Protein AF-A0A2T0B9Z9-F1 (afdb_monomer)

Nearest PDB structures (foldseek):
  3tys-assembly1_A  TM=9.771E-01  e=9.043E-05  Enterococcus faecalis
  6jpi-assembly1_C  TM=7.091E-01  e=2.091E-01  Pseudomonas aeruginosa PAO1
  4pu8-assembly1_B  TM=8.019E-01  e=6.445E-01  Shewanella oneidensis MR-1
  4pu7-assembly1_B  TM=8.038E-01  e=8.400E-01  Shewanella oneidensis MR-1
  4pu8-assembly1_A  TM=7.974E-01  e=1.025E+00  Shewanella oneidensis MR-1

Foldseek 3Di:
DAQACVVVVVVCVVVVHDLVRLCVQLVDDPVQSVCNVVSHDDDVSSVVSSVVD

Organism: NCBI:txid1289519

Radius of gyration: 10.27 Å; Cα contacts (8 Å, |Δi|>4): 37; chains: 1; bounding box: 22×29×18 Å

Sequence (53 aa):
MSISYKKLWKLLIDRDMKKKDLRRASGISIASMAKLGKNENVNTEILIKVCKS

InterPro domains:
  IPR001387 Cro/C1-type, helix-turn-helix domain [PF134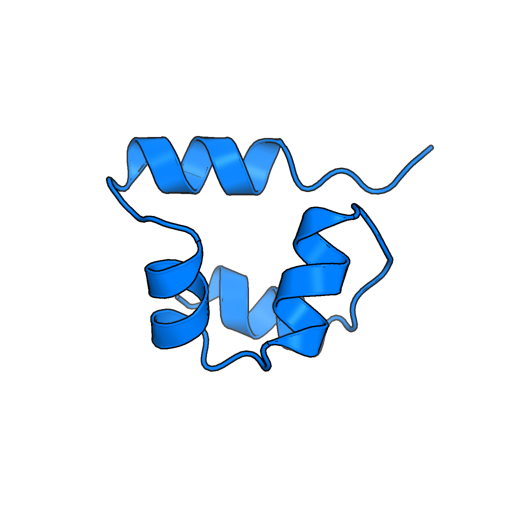43] (7-52)

Mean predicted aligned error: 2.81 Å

Structure (mmCIF, N/CA/C/O backbone):
data_AF-A0A2T0B9Z9-F1
#
_entry.id   AF-A0A2T0B9Z9-F1
#
loop_
_atom_site.group_PDB
_atom_site.id
_atom_site.type_symbol
_atom_site.label_atom_id
_atom_site.label_alt_id
_atom_site.label_comp_id
_atom_site.label_asym_id
_atom_site.label_entity_id
_atom_site.label_seq_id
_atom_site.pdbx_PDB_ins_code
_atom_site.Cartn_x
_atom_site.Cartn_y
_atom_site.Cartn_z
_atom_site.occupancy
_atom_site.B_iso_or_equiv
_atom_site.auth_seq_id
_atom_site.auth_comp_id
_atom_site.auth_asym_id
_atom_site.auth_atom_id
_atom_site.pdbx_PDB_model_num
ATOM 1 N N . MET A 1 1 ? -8.853 18.068 3.292 1.00 57.72 1 MET A N 1
ATOM 2 C CA . MET A 1 1 ? -9.126 16.829 2.529 1.00 57.72 1 MET A CA 1
ATOM 3 C C . MET A 1 1 ? -7.860 15.985 2.566 1.00 57.72 1 MET A C 1
ATOM 5 O O . MET A 1 1 ? -6.855 16.431 2.035 1.00 57.72 1 MET A O 1
ATOM 9 N N . SER A 1 2 ? -7.854 14.850 3.265 1.00 78.25 2 SER A N 1
ATOM 10 C CA . SER A 1 2 ? -6.704 13.935 3.284 1.00 78.25 2 SER A CA 1
ATOM 11 C C . SER A 1 2 ? -6.960 12.761 2.343 1.00 78.25 2 SER A C 1
ATOM 13 O O . SER A 1 2 ? -8.090 12.281 2.226 1.00 78.25 2 SER A O 1
ATOM 15 N N . ILE A 1 3 ? -5.914 12.305 1.654 1.00 86.75 3 ILE A N 1
ATOM 16 C CA . ILE A 1 3 ? -5.963 11.053 0.895 1.00 86.75 3 ILE A CA 1
ATOM 17 C C . ILE A 1 3 ? -6.294 9.931 1.889 1.00 86.75 3 ILE A C 1
ATOM 19 O O . ILE A 1 3 ? -5.833 9.945 3.027 1.00 86.75 3 ILE A O 1
ATOM 23 N N . SER A 1 4 ? -7.149 8.987 1.502 1.00 91.88 4 SER A N 1
ATOM 24 C CA . SER A 1 4 ? -7.544 7.872 2.364 1.00 91.88 4 SER A CA 1
ATOM 25 C C . SER A 1 4 ? -7.754 6.619 1.535 1.00 91.88 4 SER A C 1
ATOM 27 O O . SER A 1 4 ? -8.683 6.539 0.731 1.00 91.88 4 SER A O 1
ATOM 29 N N . TYR A 1 5 ? -6.931 5.601 1.784 1.00 94.81 5 TYR A N 1
ATOM 30 C CA . TYR A 1 5 ? -7.051 4.297 1.129 1.00 94.81 5 TYR A CA 1
ATOM 31 C C . TYR A 1 5 ? -7.913 3.314 1.934 1.00 94.81 5 TYR A C 1
ATOM 33 O O . TYR A 1 5 ? -7.933 2.122 1.644 1.00 94.81 5 TYR A O 1
ATOM 41 N N . LYS A 1 6 ? -8.685 3.786 2.929 1.00 94.25 6 LYS A N 1
ATOM 42 C CA . LYS A 1 6 ? -9.592 2.929 3.720 1.00 94.25 6 LYS A CA 1
ATOM 43 C C . LYS A 1 6 ? -10.562 2.132 2.843 1.00 94.25 6 LYS A C 1
ATOM 45 O O . LYS A 1 6 ? -10.825 0.972 3.140 1.00 94.25 6 LYS A O 1
ATOM 50 N N . LYS A 1 7 ? -11.075 2.740 1.767 1.00 93.69 7 LYS A N 1
ATOM 51 C CA . LYS A 1 7 ? -11.968 2.062 0.812 1.00 93.69 7 LYS A CA 1
ATOM 52 C C . LYS A 1 7 ? -11.261 0.909 0.094 1.00 93.69 7 LYS A C 1
ATOM 54 O O . LYS A 1 7 ? -11.827 -0.170 0.010 1.00 93.69 7 LYS A O 1
ATOM 59 N N . LEU A 1 8 ? -10.011 1.108 -0.332 1.00 94.06 8 LEU A N 1
ATOM 60 C CA . LEU A 1 8 ? -9.190 0.050 -0.928 1.00 94.06 8 LEU A CA 1
ATOM 61 C C . LEU A 1 8 ? -9.000 -1.121 0.046 1.00 94.06 8 LEU A C 1
ATOM 63 O O . LEU A 1 8 ? -9.148 -2.270 -0.344 1.00 94.06 8 LEU A O 1
ATOM 67 N N . TRP A 1 9 ? -8.734 -0.845 1.325 1.00 94.94 9 TRP A N 1
ATOM 68 C CA . TRP A 1 9 ? -8.557 -1.903 2.328 1.00 94.94 9 TRP A CA 1
ATOM 69 C C . TRP A 1 9 ? -9.833 -2.687 2.617 1.00 94.94 9 TRP A C 1
ATOM 71 O O . TRP A 1 9 ? -9.744 -3.891 2.821 1.00 94.94 9 TRP A O 1
ATOM 81 N N . LYS A 1 10 ? -11.000 -2.035 2.592 1.00 95.69 10 LYS A N 1
ATOM 82 C CA . LYS A 1 10 ? -12.287 -2.738 2.673 1.00 95.69 10 LYS A CA 1
ATOM 83 C C . LYS A 1 10 ? -12.499 -3.652 1.465 1.00 95.69 10 LYS A C 1
ATOM 85 O O . LYS A 1 10 ? -12.762 -4.827 1.662 1.00 95.69 10 LYS A O 1
ATOM 90 N N . LEU A 1 11 ? -12.234 -3.160 0.251 1.00 95.12 11 LEU A N 1
ATOM 91 C CA . LEU A 1 11 ? -12.317 -3.980 -0.964 1.00 95.12 11 LEU A CA 1
ATOM 92 C C . LEU A 1 11 ? -11.378 -5.193 -0.933 1.00 95.12 11 LEU A C 1
ATOM 94 O O . LEU A 1 11 ? -11.721 -6.236 -1.474 1.00 95.12 11 LEU A O 1
ATOM 98 N N . LEU A 1 12 ? -10.199 -5.080 -0.312 1.00 94.75 12 LEU A N 1
ATOM 99 C CA . LEU A 1 12 ? -9.323 -6.240 -0.134 1.00 94.75 12 LEU A CA 1
ATOM 100 C C . LEU A 1 12 ? -9.944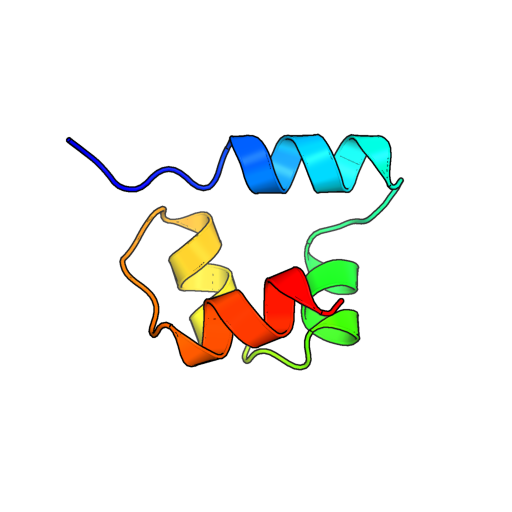 -7.299 0.780 1.00 94.75 12 LEU A C 1
ATOM 102 O O . LEU A 1 12 ? -9.806 -8.479 0.487 1.00 94.75 12 LEU A O 1
ATOM 106 N N . ILE A 1 13 ? -10.627 -6.889 1.852 1.00 94.81 13 ILE A N 1
ATOM 107 C CA . ILE A 1 13 ? -11.332 -7.813 2.753 1.00 94.81 13 ILE A CA 1
ATOM 108 C C . ILE A 1 13 ? -12.468 -8.506 1.998 1.00 94.81 13 ILE A C 1
ATOM 110 O O . ILE A 1 13 ? -12.576 -9.724 2.065 1.00 94.81 13 ILE A O 1
ATOM 114 N N . ASP A 1 14 ? -13.240 -7.752 1.213 1.00 95.88 14 ASP A N 1
ATOM 115 C CA . ASP A 1 14 ? -14.330 -8.300 0.395 1.00 95.88 14 ASP A CA 1
ATOM 116 C C . ASP A 1 14 ? -13.825 -9.314 -0.653 1.00 95.88 14 ASP A C 1
ATOM 118 O O . ASP A 1 14 ? -14.571 -10.184 -1.094 1.00 95.88 14 ASP A O 1
ATOM 122 N N . ARG A 1 15 ? -12.547 -9.216 -1.048 1.00 93.44 15 ARG A N 1
ATOM 123 C CA . ARG A 1 15 ? -11.866 -10.122 -1.990 1.00 93.44 15 ARG A CA 1
ATOM 124 C C . ARG A 1 15 ? -11.019 -11.211 -1.313 1.00 93.44 15 ARG A C 1
ATOM 126 O O . ARG A 1 15 ? -10.283 -11.902 -2.009 1.00 93.44 15 ARG A O 1
ATOM 133 N N . ASP A 1 16 ? -11.062 -11.330 0.014 1.00 95.19 16 ASP A N 1
ATOM 134 C CA . ASP A 1 16 ? -10.199 -12.220 0.812 1.00 95.19 16 ASP A CA 1
ATOM 135 C C . ASP A 1 16 ? -8.685 -12.062 0.521 1.00 95.19 16 ASP A C 1
ATOM 137 O O . ASP A 1 16 ? -7.888 -12.999 0.563 1.00 95.19 16 ASP A O 1
ATOM 141 N N . MET A 1 17 ? -8.251 -10.836 0.212 1.00 95.25 17 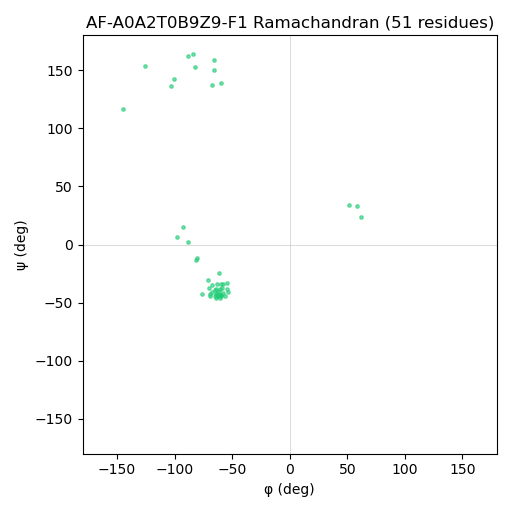MET A N 1
ATOM 142 C CA . MET A 1 17 ? -6.860 -10.505 -0.105 1.00 95.25 17 MET A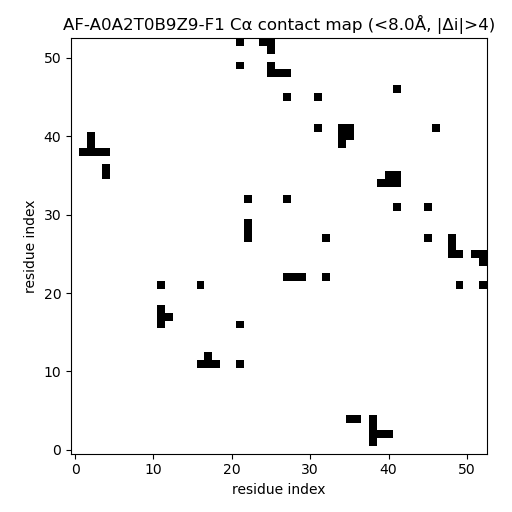 CA 1
ATOM 143 C C . MET A 1 17 ? -6.164 -9.817 1.070 1.00 95.25 17 MET A C 1
ATOM 145 O O . MET A 1 17 ? -6.666 -8.856 1.657 1.00 95.25 17 MET A O 1
ATOM 149 N N . LYS A 1 18 ? -4.918 -10.207 1.367 1.00 93.81 18 LYS A N 1
ATOM 150 C CA . LYS A 1 18 ? -4.059 -9.447 2.288 1.00 93.81 18 LYS A CA 1
ATOM 151 C C . LYS A 1 18 ? -3.285 -8.384 1.513 1.00 93.81 18 LYS A C 1
ATOM 153 O O . LYS A 1 18 ? -3.067 -8.480 0.307 1.00 93.81 18 LYS A O 1
ATOM 158 N N . LYS A 1 19 ? -2.752 -7.378 2.215 1.00 92.12 19 LYS A N 1
ATOM 159 C CA . LYS A 1 19 ? -1.899 -6.341 1.592 1.00 92.12 19 LYS A CA 1
ATOM 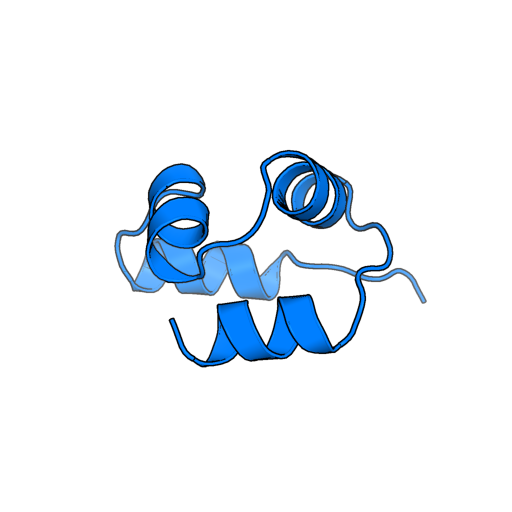160 C C . LYS A 1 19 ? -0.727 -6.949 0.810 1.00 92.12 19 LYS A C 1
ATOM 162 O O . LYS A 1 19 ? -0.426 -6.508 -0.292 1.00 92.12 19 LYS A O 1
ATOM 167 N N . LYS A 1 20 ? -0.084 -7.995 1.338 1.00 93.25 20 LYS A N 1
ATOM 168 C CA . LYS A 1 20 ? 0.999 -8.702 0.628 1.00 93.25 20 LYS A CA 1
ATOM 169 C C . LYS A 1 20 ? 0.546 -9.270 -0.726 1.00 93.25 20 LYS A C 1
ATOM 171 O O . LYS A 1 20 ? 1.334 -9.243 -1.669 1.00 93.25 20 LYS A O 1
ATOM 176 N N . ASP A 1 21 ? -0.707 -9.710 -0.818 1.00 94.25 21 ASP A N 1
ATOM 177 C CA . ASP A 1 21 ? -1.287 -10.298 -2.022 1.00 94.25 21 ASP A CA 1
ATOM 178 C C . ASP A 1 21 ? -1.600 -9.195 -3.027 1.00 94.25 21 ASP A C 1
ATOM 180 O O . ASP A 1 21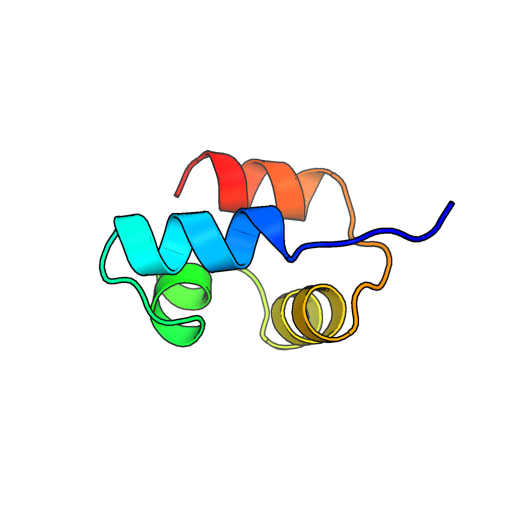 ? -1.182 -9.301 -4.174 1.00 94.25 21 ASP A O 1
ATOM 184 N N . LEU A 1 22 ? -2.163 -8.063 -2.577 1.00 94.44 22 LEU A N 1
ATOM 185 C CA . LEU A 1 22 ? -2.309 -6.874 -3.425 1.00 94.44 22 LEU A CA 1
ATOM 186 C C . LEU A 1 22 ? -0.957 -6.417 -3.989 1.00 94.44 22 LEU A C 1
ATOM 188 O O . LEU A 1 22 ? -0.859 -6.106 -5.173 1.00 94.44 22 LEU A O 1
ATOM 192 N N . ARG A 1 23 ? 0.105 -6.383 -3.173 1.00 94.69 23 ARG A N 1
ATOM 193 C CA . ARG A 1 23 ? 1.448 -6.004 -3.647 1.00 94.69 23 ARG A CA 1
ATOM 194 C C . ARG A 1 23 ? 1.940 -6.949 -4.743 1.00 94.69 23 ARG A C 1
ATOM 196 O O . ARG A 1 23 ? 2.515 -6.490 -5.725 1.00 94.69 23 ARG A O 1
ATOM 203 N N . ARG A 1 24 ? 1.733 -8.257 -4.560 1.00 93.94 24 ARG A N 1
ATOM 204 C CA . ARG A 1 24 ? 2.146 -9.286 -5.519 1.00 93.94 24 ARG A CA 1
ATOM 205 C C . ARG A 1 24 ? 1.321 -9.216 -6.807 1.00 93.94 24 ARG A C 1
ATOM 207 O O . ARG A 1 24 ? 1.912 -9.284 -7.875 1.00 93.94 24 ARG A O 1
ATOM 214 N N . ALA A 1 25 ? 0.008 -9.022 -6.700 1.00 94.25 25 ALA A N 1
ATOM 215 C CA . ALA A 1 25 ? -0.916 -8.939 -7.830 1.00 94.25 25 ALA A CA 1
ATOM 216 C C . ALA A 1 25 ? -0.714 -7.659 -8.661 1.00 94.25 25 ALA A C 1
ATOM 218 O O . ALA A 1 25 ? -0.628 -7.717 -9.881 1.00 94.25 25 ALA A O 1
ATOM 219 N N . SER A 1 26 ? -0.558 -6.506 -8.005 1.00 94.50 26 SER A N 1
ATOM 220 C CA . SER A 1 26 ? -0.335 -5.215 -8.681 1.00 94.50 26 SER A CA 1
ATOM 221 C C . SER A 1 26 ? 1.116 -4.990 -9.132 1.00 94.50 26 SER A C 1
ATOM 223 O O . SER A 1 26 ? 1.403 -4.038 -9.858 1.00 94.50 26 SER A O 1
ATOM 225 N N . GLY A 1 27 ? 2.063 -5.823 -8.685 1.00 94.56 27 GLY A N 1
ATOM 226 C CA . GLY A 1 27 ? 3.485 -5.680 -9.013 1.00 94.56 27 GLY A CA 1
ATOM 227 C C . GLY A 1 27 ? 4.108 -4.368 -8.516 1.00 94.56 27 GLY A C 1
ATOM 228 O O . GLY A 1 27 ? 5.086 -3.886 -9.090 1.00 94.56 27 GLY A O 1
ATOM 229 N N . ILE A 1 28 ? 3.532 -3.745 -7.481 1.00 94.94 28 ILE A N 1
ATOM 230 C CA . ILE A 1 28 ? 4.043 -2.485 -6.927 1.00 94.94 28 ILE A CA 1
ATOM 231 C C . ILE A 1 28 ? 5.203 -2.731 -5.957 1.00 94.94 28 ILE A C 1
ATOM 233 O O . ILE A 1 28 ? 5.311 -3.769 -5.294 1.00 94.94 28 ILE A O 1
ATOM 237 N N . SER A 1 29 ? 6.075 -1.730 -5.837 1.00 94.31 29 SER A N 1
ATOM 238 C CA . SER A 1 29 ? 7.198 -1.785 -4.901 1.00 94.31 29 SER A CA 1
ATOM 239 C C . SER A 1 29 ? 6.724 -1.794 -3.440 1.00 94.31 29 SER A C 1
ATOM 241 O O . SER A 1 29 ? 5.625 -1.339 -3.107 1.00 94.31 29 SER A O 1
ATOM 243 N N . ILE A 1 30 ? 7.581 -2.277 -2.537 1.00 94.31 30 ILE A N 1
ATOM 244 C CA . ILE A 1 30 ? 7.324 -2.233 -1.088 1.00 94.31 30 ILE A CA 1
ATOM 245 C C . ILE A 1 30 ? 7.173 -0.780 -0.612 1.00 94.31 30 ILE A C 1
ATOM 247 O O . ILE A 1 30 ? 6.286 -0.490 0.190 1.00 94.31 30 ILE A O 1
ATOM 251 N N . ALA A 1 31 ? 7.969 0.145 -1.159 1.00 94.69 31 ALA A N 1
ATOM 252 C CA . ALA A 1 31 ? 7.879 1.568 -0.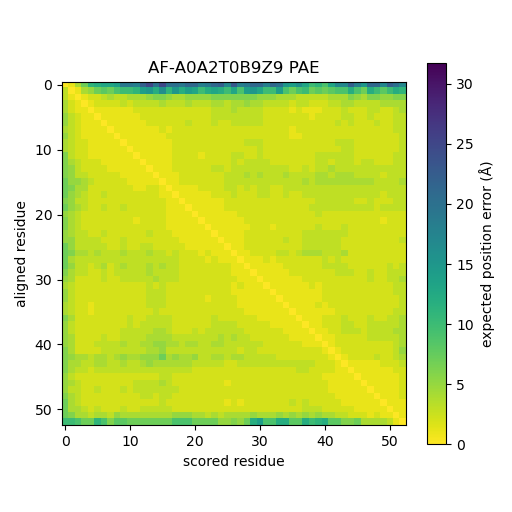845 1.00 94.69 31 ALA A CA 1
ATOM 253 C C . ALA A 1 31 ? 6.514 2.155 -1.244 1.00 94.69 31 ALA A C 1
ATOM 255 O O . ALA A 1 31 ? 5.882 2.845 -0.449 1.00 94.69 31 ALA A O 1
ATOM 256 N N . SER A 1 32 ? 6.014 1.823 -2.439 1.00 94.81 32 SER A N 1
ATOM 257 C CA . SER A 1 32 ? 4.682 2.236 -2.902 1.00 94.81 32 SER A CA 1
ATOM 258 C C . SER A 1 32 ? 3.576 1.710 -1.983 1.00 94.81 32 SER A C 1
ATOM 260 O O . SER A 1 32 ? 2.681 2.462 -1.604 1.00 94.81 32 SER A O 1
ATOM 262 N N . MET A 1 33 ? 3.665 0.445 -1.562 1.00 95.12 33 MET A N 1
ATOM 263 C CA . MET A 1 33 ? 2.720 -0.136 -0.605 1.00 95.12 33 MET A CA 1
ATOM 264 C C . MET A 1 33 ? 2.784 0.551 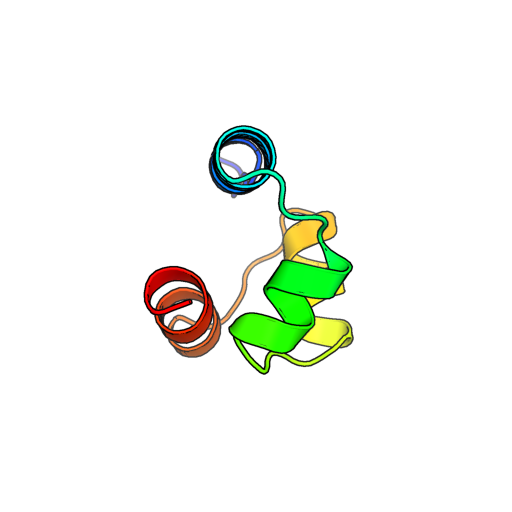0.772 1.00 95.12 33 MET A C 1
ATOM 266 O O . MET A 1 33 ? 1.748 0.771 1.399 1.00 95.12 33 MET A O 1
ATOM 270 N N . ALA A 1 34 ? 3.976 0.933 1.241 1.00 95.38 34 ALA A N 1
ATOM 271 C CA . ALA A 1 34 ? 4.130 1.668 2.495 1.00 95.38 34 ALA A CA 1
ATOM 272 C C . ALA A 1 34 ? 3.445 3.046 2.439 1.00 95.38 34 ALA A C 1
ATOM 274 O O . ALA A 1 34 ? 2.736 3.405 3.380 1.00 95.38 34 ALA A O 1
ATOM 275 N N . LYS A 1 35 ? 3.572 3.771 1.316 1.00 94.94 35 LYS A N 1
ATOM 276 C CA . LYS A 1 35 ? 2.875 5.051 1.085 1.00 94.94 35 LYS A CA 1
ATOM 277 C C . LYS A 1 35 ? 1.354 4.895 1.131 1.00 94.94 35 LYS A C 1
ATOM 279 O O . LYS A 1 35 ? 0.684 5.647 1.837 1.00 94.94 35 LYS A O 1
ATOM 284 N N . LEU A 1 36 ? 0.813 3.866 0.467 1.00 94.25 36 LEU A N 1
ATOM 285 C CA . LEU A 1 36 ? -0.615 3.527 0.552 1.00 94.25 36 LEU A CA 1
ATOM 286 C C . LEU A 1 36 ? -1.035 3.254 2.007 1.00 94.25 36 LEU A C 1
ATOM 288 O O . LEU A 1 36 ? -2.086 3.701 2.457 1.00 94.25 36 LEU A O 1
ATOM 292 N N . GLY A 1 37 ? -0.204 2.540 2.772 1.00 93.25 37 GLY A N 1
ATOM 293 C CA . GLY A 1 37 ? -0.455 2.253 4.186 1.00 93.25 37 GLY A CA 1
ATOM 294 C C . GLY A 1 37 ? -0.496 3.497 5.078 1.00 93.25 37 GLY A C 1
ATOM 295 O O . GLY A 1 37 ? -1.289 3.535 6.017 1.00 93.25 37 GLY A O 1
ATOM 296 N N . LYS A 1 38 ? 0.314 4.513 4.763 1.00 94.06 38 LYS A N 1
ATOM 297 C CA . LYS A 1 38 ? 0.399 5.793 5.486 1.00 94.06 38 LYS A CA 1
ATOM 298 C C . LYS A 1 38 ? -0.579 6.859 4.987 1.00 94.06 38 LYS A C 1
ATOM 300 O O . LYS A 1 38 ? -0.590 7.961 5.522 1.00 94.06 38 LYS A O 1
ATOM 305 N N . ASN A 1 39 ? -1.420 6.534 4.002 1.00 93.50 39 ASN A N 1
ATOM 306 C CA . ASN A 1 39 ? -2.299 7.494 3.328 1.00 93.50 39 ASN A CA 1
ATOM 307 C C . ASN A 1 39 ? -1.547 8.658 2.656 1.00 93.50 39 ASN A C 1
ATOM 309 O O . ASN A 1 39 ? -2.051 9.775 2.568 1.00 93.50 39 ASN A O 1
ATOM 313 N N . GLU A 1 40 ? -0.344 8.384 2.156 1.00 94.12 40 GLU A N 1
ATOM 314 C CA . GLU A 1 40 ? 0.458 9.345 1.403 1.00 94.12 40 GLU A CA 1
ATOM 315 C C . GLU A 1 40 ? 0.064 9.373 -0.082 1.00 94.12 40 GLU A C 1
ATOM 317 O O . GLU A 1 40 ? -0.585 8.462 -0.612 1.00 94.12 40 GLU A O 1
ATOM 322 N N . ASN A 1 41 ? 0.494 10.424 -0.781 1.00 93.12 41 ASN A N 1
ATOM 323 C CA . ASN A 1 41 ? 0.306 10.525 -2.220 1.00 93.12 41 ASN A CA 1
ATOM 324 C C . ASN A 1 41 ? 1.141 9.469 -2.968 1.00 93.12 41 ASN A C 1
ATOM 326 O O . ASN A 1 41 ? 2.321 9.252 -2.669 1.00 93.12 41 ASN A O 1
ATOM 330 N N . VAL A 1 42 ? 0.536 8.841 -3.974 1.00 93.75 42 VAL A N 1
ATOM 331 C CA . VAL A 1 42 ? 1.201 7.908 -4.892 1.00 93.75 42 VAL A CA 1
ATOM 332 C C . VAL A 1 42 ? 0.962 8.356 -6.329 1.00 93.75 42 VAL A C 1
ATOM 334 O O . VAL A 1 42 ? -0.030 9.015 -6.620 1.00 93.75 42 VAL A O 1
ATOM 337 N N . ASN A 1 43 ? 1.870 7.997 -7.236 1.00 93.69 43 ASN A N 1
ATOM 338 C CA . ASN A 1 43 ? 1.699 8.318 -8.650 1.00 93.69 43 ASN A CA 1
ATOM 339 C C . ASN A 1 43 ? 0.492 7.563 -9.241 1.00 93.69 43 ASN A C 1
ATOM 341 O O . ASN A 1 43 ? 0.199 6.432 -8.843 1.00 93.69 43 ASN A O 1
ATOM 345 N N . THR A 1 44 ? -0.156 8.154 -10.240 1.00 93.88 44 THR A N 1
ATOM 346 C CA . THR A 1 44 ? -1.294 7.584 -10.969 1.00 93.88 44 THR A CA 1
ATOM 347 C C . THR A 1 44 ? -0.976 6.205 -11.552 1.00 93.88 44 THR A C 1
ATOM 349 O O . THR A 1 44 ? -1.832 5.326 -11.550 1.00 93.88 44 THR A O 1
ATOM 352 N N . GLU A 1 45 ? 0.270 5.946 -11.956 1.00 93.69 45 GLU A N 1
ATOM 353 C CA . GLU A 1 45 ? 0.703 4.617 -12.413 1.00 93.69 45 GLU A CA 1
ATOM 354 C C . GLU A 1 45 ? 0.511 3.517 -11.357 1.00 93.69 45 GLU A C 1
ATOM 356 O O . GLU A 1 45 ? 0.129 2.394 -11.688 1.00 93.69 45 GLU A O 1
ATOM 361 N N . ILE A 1 46 ? 0.749 3.829 -10.077 1.00 94.31 46 ILE A N 1
ATOM 362 C CA . ILE A 1 46 ? 0.548 2.888 -8.965 1.00 94.31 46 ILE A CA 1
ATOM 363 C C . ILE A 1 46 ? -0.947 2.608 -8.801 1.00 94.31 46 ILE A C 1
ATOM 365 O O . ILE A 1 46 ? -1.329 1.456 -8.610 1.00 94.31 46 ILE A O 1
ATOM 369 N N . LEU A 1 47 ? -1.791 3.637 -8.926 1.00 93.25 47 LEU A N 1
ATOM 370 C CA . LEU A 1 47 ? -3.245 3.478 -8.865 1.00 93.25 47 LEU A CA 1
ATOM 371 C C . LEU A 1 47 ? -3.756 2.606 -10.014 1.00 93.25 47 LEU A C 1
ATOM 373 O O . LEU A 1 47 ? -4.524 1.685 -9.769 1.00 93.25 47 LEU A O 1
ATOM 377 N N . ILE A 1 48 ? -3.271 2.821 -11.240 1.00 95.38 48 ILE A N 1
ATOM 378 C CA . ILE A 1 48 ? -3.637 1.997 -12.402 1.00 95.38 48 ILE A CA 1
ATOM 379 C C . ILE A 1 48 ? -3.262 0.530 -12.166 1.00 95.38 48 ILE A C 1
ATOM 381 O O . ILE A 1 48 ? -4.069 -0.357 -12.435 1.00 95.38 48 ILE A O 1
ATOM 385 N N . LYS A 1 49 ? -2.063 0.261 -11.635 1.00 94.69 49 LYS A N 1
ATOM 386 C CA . LYS A 1 49 ? -1.622 -1.103 -11.301 1.00 94.69 49 LYS A CA 1
ATOM 387 C C . LYS A 1 49 ? -2.508 -1.767 -10.245 1.00 94.69 49 LYS A C 1
ATOM 389 O O . LYS A 1 49 ? -2.823 -2.941 -10.383 1.00 94.69 49 LYS A O 1
ATOM 394 N N . VAL A 1 50 ? -2.930 -1.019 -9.224 1.00 93.62 50 VAL A N 1
ATOM 395 C CA . VAL A 1 50 ? -3.849 -1.494 -8.174 1.00 93.62 50 VAL A CA 1
ATOM 396 C C . VAL A 1 50 ? -5.270 -1.712 -8.709 1.00 93.62 50 VAL A C 1
ATOM 398 O O . VAL A 1 50 ? -5.931 -2.666 -8.319 1.00 93.62 50 VAL A O 1
ATOM 401 N N . CYS A 1 51 ? -5.753 -0.859 -9.612 1.00 92.81 51 CYS A N 1
ATOM 402 C CA . CYS A 1 51 ? -7.081 -0.997 -10.213 1.00 92.81 51 CYS A CA 1
ATOM 403 C C . CYS A 1 51 ? -7.178 -2.172 -11.195 1.00 92.81 51 CYS A C 1
ATOM 405 O O . CYS A 1 51 ? -8.258 -2.732 -11.354 1.00 92.81 51 CYS A O 1
ATOM 407 N N . LYS A 1 52 ? -6.075 -2.523 -11.868 1.00 90.81 52 LYS A N 1
ATOM 408 C CA . LYS A 1 52 ? -6.006 -3.654 -12.807 1.00 90.81 52 LYS A CA 1
ATOM 409 C C . LYS A 1 52 ? -5.803 -5.011 -12.124 1.00 90.81 52 LYS A C 1
ATOM 411 O O . LYS A 1 52 ? -5.935 -6.026 -12.802 1.00 90.81 52 LYS A O 1
ATOM 416 N N . SER A 1 53 ? -5.436 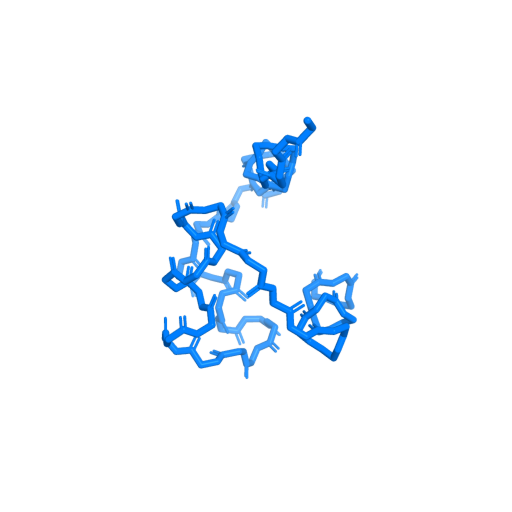-5.020 -10.840 1.00 81.62 53 SER A N 1
ATOM 417 C CA . SER A 1 53 ? -5.173 -6.235 -10.058 1.00 81.62 53 SER A CA 1
ATOM 418 C C . SER A 1 53 ? -6.397 -6.838 -9.376 1.00 81.62 53 SER A C 1
ATOM 420 O O . SER A 1 53 ? -7.374 -6.101 -9.087 1.00 81.62 53 SER A O 1
#

Solvent-accessible surface area (backbone atoms only — not comparable to full-atom values): 3198 Å² total; per-residue (Å²): 138,78,67,72,49,65,65,60,56,51,52,28,56,79,63,76,44,51,72,72,50,52,34,64,62,29,69,53,53,70,68,59,51,48,31,51,74,70,36,46,89,74,61,68,71,58,51,52,31,53,69,75,81

Secondary structure (DSSP, 8-state):
-----HHHHHHHHHTT--HHHHHHHHT--HHHHHHHHTT----HHHHHHHH--

pLDDT: mean 92.8, std 5.73, range [57.72, 95.88]